Protein AF-A0A4Y9Q4F2-F1 (afdb_monomer)

pLDDT: mean 86.44, std 9.87, range [45.28, 95.25]

Mean predicted aligned error: 4.72 Å

Nearest PDB structures (foldseek):
  2wp0-assembly1_C-2  TM=4.309E-01  e=2.159E+00  Helicobacter pylori
  6zu5-assembly1_SH0  TM=4.786E-01  e=5.646E+00  Paranosema locustae
  2p0w-assembly2_B  TM=4.730E-01  e=6.939E+00  Homo sapiens

Sequence (64 aa):
MMAADGYVLSWQPAEADRIVVRIDATEGACADCLVPQPVMEAIMAQALEPTPYSLDHVVLPAAH

Secondary structure (DSSP, 8-state):
-TTTTTEEEEEEE-STTEEEEEEEE-TT--TTTSPPHHHHHHHHHHHHTTSS-EEEEEEPPPP-

Solvent-accessible surface area (backbone atoms only — not comparable to full-atom values): 3846 Å² total; per-residue (Å²): 107,56,67,79,43,23,34,48,80,49,72,44,82,48,79,80,60,23,30,36,39,40,38,41,68,44,100,71,37,48,82,86,74,60,71,57,67,73,59,48,42,55,52,52,41,61,71,28,67,91,47,90,48,42,69,71,52,68,44,69,55,78,84,126

Structure (mmCIF, N/CA/C/O backbone):
data_AF-A0A4Y9Q4F2-F1
#
_entry.id   AF-A0A4Y9Q4F2-F1
#
loop_
_atom_site.group_PDB
_atom_site.id
_atom_site.type_symbol
_atom_site.label_atom_id
_atom_site.label_alt_id
_atom_site.label_comp_id
_atom_site.label_asym_id
_atom_site.la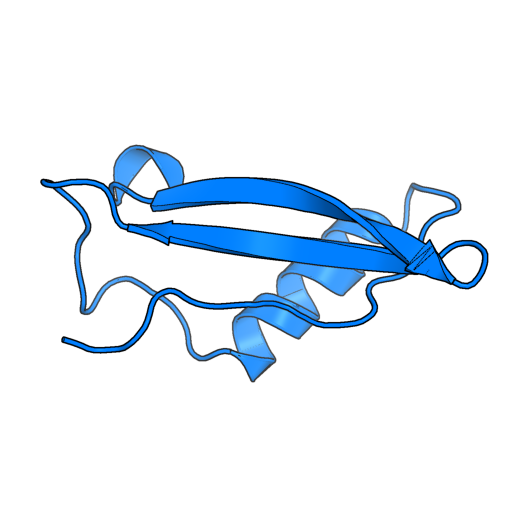bel_entity_id
_atom_site.label_seq_id
_atom_site.pdbx_PDB_ins_code
_atom_site.Cartn_x
_atom_site.Cartn_y
_atom_site.Cartn_z
_atom_site.occupancy
_atom_site.B_iso_or_equiv
_atom_site.auth_seq_id
_atom_site.auth_comp_id
_atom_site.auth_asym_id
_atom_site.auth_atom_id
_atom_site.pdbx_PDB_model_num
ATOM 1 N N . MET A 1 1 ? -3.750 10.430 4.217 1.00 60.38 1 MET A N 1
ATOM 2 C CA . MET A 1 1 ? -5.031 9.709 4.112 1.00 60.38 1 MET A CA 1
ATOM 3 C C . MET A 1 1 ? -4.923 8.435 4.935 1.00 60.38 1 MET A C 1
ATOM 5 O O . MET A 1 1 ? -5.096 8.566 6.128 1.00 60.38 1 MET A O 1
ATOM 9 N N . MET A 1 2 ? -4.378 7.322 4.429 1.00 72.00 2 MET A N 1
ATOM 10 C CA . MET A 1 2 ? -4.270 6.059 5.193 1.00 72.00 2 MET A CA 1
ATOM 11 C C . MET A 1 2 ? -3.653 6.146 6.604 1.00 72.00 2 MET A C 1
ATOM 13 O O . MET A 1 2 ? -4.228 5.621 7.548 1.00 72.00 2 MET A O 1
ATOM 17 N N . ALA A 1 3 ? -2.519 6.836 6.773 1.00 75.00 3 ALA A N 1
ATOM 18 C CA . ALA A 1 3 ? -1.899 6.995 8.096 1.00 75.00 3 ALA A CA 1
ATOM 19 C C . ALA A 1 3 ? -2.760 7.814 9.076 1.00 75.00 3 ALA A C 1
ATOM 21 O O . ALA A 1 3 ? -2.684 7.608 10.282 1.00 75.00 3 ALA A O 1
ATOM 22 N N . ALA A 1 4 ? -3.585 8.733 8.561 1.00 73.75 4 ALA A N 1
ATOM 23 C CA . ALA A 1 4 ? -4.542 9.486 9.370 1.00 73.75 4 ALA A CA 1
ATOM 24 C C . ALA A 1 4 ? -5.756 8.626 9.756 1.00 73.75 4 ALA A C 1
ATOM 26 O O . ALA A 1 4 ? -6.324 8.826 10.822 1.00 73.75 4 ALA A O 1
ATOM 27 N N . ASP A 1 5 ? -6.088 7.634 8.928 1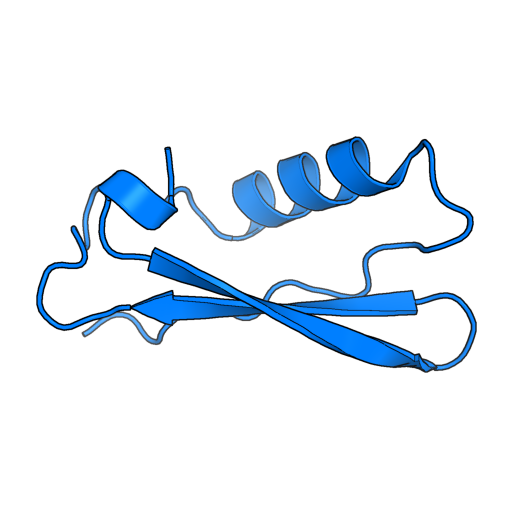.00 77.44 5 ASP A N 1
ATOM 28 C CA . ASP A 1 5 ? -7.158 6.660 9.159 1.00 77.44 5 ASP A CA 1
ATOM 29 C C . ASP A 1 5 ? -6.694 5.468 10.023 1.00 77.44 5 ASP A C 1
ATOM 31 O O . ASP A 1 5 ? -7.420 4.486 10.163 1.00 77.44 5 ASP A O 1
ATOM 35 N N . GLY A 1 6 ? -5.478 5.537 10.585 1.00 81.94 6 GLY A N 1
ATOM 36 C CA . GLY A 1 6 ? -4.895 4.522 11.466 1.00 81.94 6 GL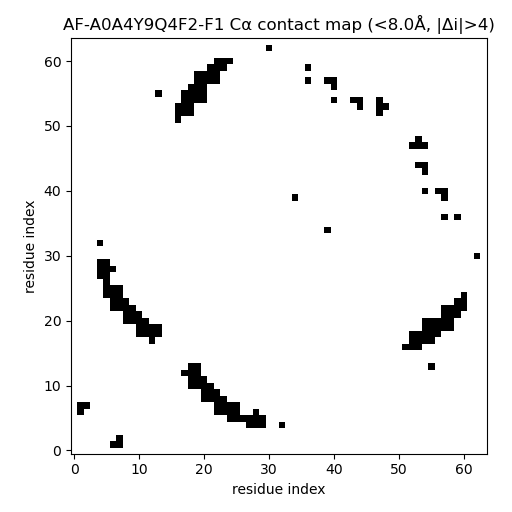Y A CA 1
ATOM 37 C C . GLY A 1 6 ? -4.287 3.311 10.750 1.00 81.94 6 GLY A C 1
ATOM 38 O O . GLY A 1 6 ? -4.035 2.293 11.395 1.00 81.94 6 GLY A O 1
ATOM 39 N N . TYR A 1 7 ? -4.017 3.400 9.446 1.00 85.94 7 TYR A N 1
ATOM 40 C CA . TYR A 1 7 ? -3.394 2.324 8.671 1.00 85.94 7 TYR A CA 1
ATOM 41 C C . TYR A 1 7 ? -1.907 2.569 8.417 1.00 85.94 7 TYR A C 1
ATOM 43 O O . TYR A 1 7 ? -1.493 3.666 8.033 1.00 85.94 7 TYR A O 1
ATOM 51 N N . VAL A 1 8 ? -1.103 1.517 8.561 1.00 89.19 8 VAL A N 1
ATOM 52 C CA . VAL A 1 8 ? 0.325 1.520 8.226 1.00 89.19 8 VAL A CA 1
ATOM 53 C C . VAL A 1 8 ? 0.537 0.726 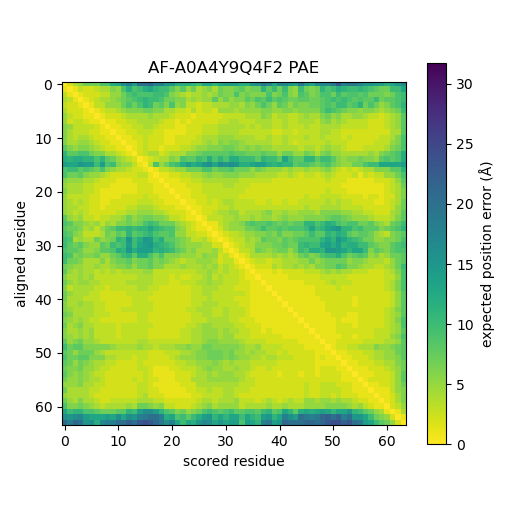6.946 1.00 89.19 8 VAL A C 1
ATOM 55 O O . VAL A 1 8 ? -0.048 -0.337 6.765 1.00 89.19 8 VAL A O 1
ATOM 58 N N . LEU A 1 9 ? 1.375 1.254 6.055 1.00 90.06 9 LEU A N 1
ATOM 59 C CA . LEU A 1 9 ? 1.733 0.612 4.796 1.00 90.06 9 LEU A CA 1
ATOM 60 C C . LEU A 1 9 ? 3.187 0.149 4.857 1.00 90.06 9 LEU A C 1
ATOM 62 O O . LEU A 1 9 ? 4.085 0.925 5.183 1.00 90.06 9 LEU A O 1
ATOM 66 N N . SER A 1 10 ? 3.413 -1.110 4.507 1.00 92.44 10 SER A N 1
ATOM 67 C CA . SER A 1 10 ? 4.736 -1.682 4.277 1.00 92.44 10 SER A CA 1
ATOM 68 C C . SER A 1 10 ? 4.772 -2.378 2.919 1.00 92.44 10 SER A C 1
ATOM 70 O O . SER A 1 10 ? 3.736 -2.711 2.347 1.00 92.44 10 SER A O 1
ATOM 72 N N . TRP A 1 11 ? 5.964 -2.573 2.366 1.00 93.00 11 TRP A N 1
ATOM 73 C CA . TRP A 1 11 ? 6.139 -3.301 1.114 1.00 93.00 11 TRP A CA 1
ATOM 74 C C . TRP A 1 11 ? 7.324 -4.249 1.220 1.00 93.00 11 TRP A C 1
ATOM 76 O O . TRP A 1 11 ? 8.255 -4.014 1.994 1.00 93.00 11 TRP A O 1
ATOM 86 N N . GLN A 1 12 ? 7.267 -5.335 0.459 1.00 93.25 12 GLN A N 1
ATOM 87 C CA . GLN A 1 12 ? 8.335 -6.324 0.378 1.00 93.25 12 GLN A CA 1
ATOM 88 C C . GLN A 1 12 ? 8.545 -6.731 -1.084 1.00 93.25 12 GLN A C 1
ATOM 90 O O . GLN A 1 12 ? 7.565 -6.809 -1.830 1.00 93.25 12 GLN A O 1
ATOM 95 N N . PRO A 1 13 ? 9.793 -6.987 -1.513 1.00 92.50 13 PRO A N 1
ATOM 96 C CA . PRO A 1 13 ? 10.057 -7.531 -2.839 1.00 92.50 13 PRO A CA 1
ATOM 97 C C . PRO A 1 13 ? 9.364 -8.886 -3.029 1.00 92.50 13 PRO A C 1
ATOM 99 O O . PRO A 1 13 ? 9.369 -9.723 -2.125 1.00 92.50 13 PRO A O 1
ATOM 102 N N . ALA A 1 14 ? 8.802 -9.092 -4.213 1.00 89.19 14 ALA A N 1
ATOM 103 C CA . ALA A 1 14 ? 8.331 -10.373 -4.727 1.00 89.19 14 ALA A CA 1
ATOM 104 C C . ALA A 1 14 ? 9.306 -10.882 -5.807 1.00 89.19 14 ALA A C 1
ATOM 106 O O . ALA A 1 14 ? 10.431 -10.394 -5.927 1.00 89.19 14 ALA A O 1
ATOM 107 N N . GLU A 1 15 ? 8.912 -11.901 -6.571 1.00 88.00 15 GLU A N 1
ATOM 108 C CA . GLU A 1 15 ? 9.714 -12.373 -7.700 1.00 88.00 15 GLU A CA 1
ATOM 109 C C . GLU A 1 15 ? 9.849 -11.290 -8.789 1.00 88.00 15 GLU A C 1
ATOM 111 O O . GLU A 1 15 ? 8.877 -10.620 -9.145 1.00 88.00 15 GLU A O 1
ATOM 116 N N . ALA A 1 16 ? 11.060 -11.162 -9.347 1.00 86.88 16 ALA A N 1
ATOM 117 C CA . ALA A 1 16 ? 11.435 -10.149 -10.341 1.00 86.88 16 ALA A CA 1
ATOM 118 C C . ALA A 1 16 ? 11.245 -8.698 -9.838 1.00 86.88 16 ALA A C 1
ATOM 120 O O . ALA A 1 16 ? 11.586 -8.391 -8.699 1.00 86.88 16 ALA A O 1
ATOM 121 N N . ASP A 1 17 ? 10.730 -7.802 -10.685 1.00 90.69 17 ASP A N 1
ATOM 122 C CA . ASP A 1 17 ? 10.510 -6.379 -10.381 1.00 90.69 17 ASP A CA 1
ATOM 123 C C . ASP A 1 17 ? 9.137 -6.129 -9.732 1.00 90.69 17 ASP A C 1
ATOM 125 O O . ASP A 1 17 ? 8.497 -5.098 -9.953 1.00 90.69 17 ASP A O 1
ATOM 129 N N . ARG A 1 18 ? 8.629 -7.100 -8.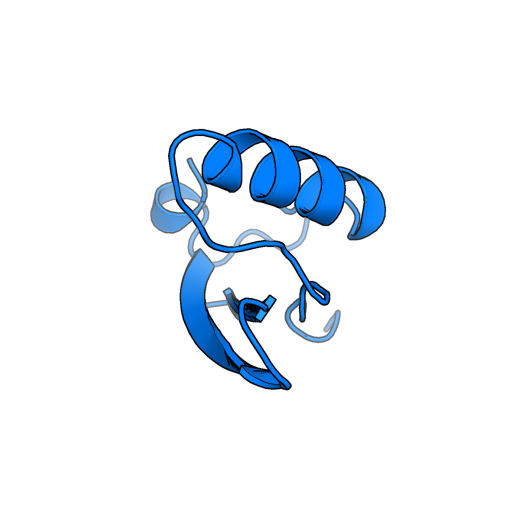968 1.00 93.06 18 ARG A N 1
ATOM 130 C CA . ARG A 1 18 ? 7.328 -6.998 -8.307 1.00 93.06 18 ARG A CA 1
ATOM 131 C C . ARG A 1 18 ? 7.461 -6.700 -6.826 1.00 93.06 18 ARG A C 1
ATOM 133 O O . ARG A 1 18 ? 8.414 -7.128 -6.179 1.00 93.06 18 ARG A O 1
ATOM 140 N N . ILE A 1 19 ? 6.467 -6.014 -6.270 1.00 95.25 19 ILE A N 1
ATOM 141 C CA . ILE A 1 19 ? 6.347 -5.808 -4.827 1.00 95.25 19 ILE A CA 1
ATOM 142 C C . ILE A 1 19 ? 4.988 -6.270 -4.311 1.00 95.25 19 ILE A C 1
ATOM 144 O O . ILE A 1 19 ? 3.958 -6.098 -4.964 1.00 95.25 19 ILE A O 1
ATOM 148 N N . VAL A 1 20 ? 4.988 -6.812 -3.099 1.00 94.44 20 VAL A N 1
ATOM 149 C CA . VAL A 1 20 ? 3.777 -7.038 -2.311 1.00 94.44 20 VAL A CA 1
ATOM 150 C C . VAL A 1 20 ? 3.615 -5.859 -1.369 1.00 94.44 20 VAL A C 1
ATOM 152 O O . VAL A 1 20 ? 4.535 -5.532 -0.616 1.00 94.44 20 VAL A O 1
ATOM 155 N N . VAL A 1 21 ? 2.445 -5.230 -1.393 1.00 94.25 21 VAL A N 1
ATOM 156 C CA . VAL A 1 21 ? 2.101 -4.151 -0.463 1.00 94.25 21 VAL A CA 1
ATOM 157 C C . VAL A 1 21 ? 1.245 -4.731 0.653 1.00 94.25 21 VAL A C 1
ATOM 159 O O . VAL A 1 21 ? 0.237 -5.381 0.397 1.00 94.25 21 VAL A O 1
ATOM 162 N N . ARG A 1 22 ? 1.633 -4.492 1.902 1.00 93.12 22 ARG A N 1
ATOM 163 C CA . ARG A 1 22 ? 0.885 -4.896 3.091 1.00 93.12 22 ARG A CA 1
ATOM 164 C C . ARG A 1 22 ? 0.360 -3.665 3.808 1.00 93.12 22 ARG A C 1
ATOM 166 O O . ARG A 1 22 ? 1.098 -2.710 4.047 1.00 93.12 22 ARG A O 1
ATOM 173 N N . ILE A 1 23 ? -0.915 -3.720 4.158 1.00 90.62 23 ILE A N 1
ATOM 174 C CA . ILE A 1 23 ? -1.595 -2.704 4.945 1.00 90.62 23 ILE A CA 1
ATOM 175 C C . ILE A 1 23 ? -1.981 -3.344 6.272 1.00 90.62 23 ILE A C 1
ATOM 177 O O . ILE A 1 23 ? -2.648 -4.374 6.293 1.00 90.62 23 ILE A O 1
ATOM 181 N N . ASP A 1 24 ? -1.567 -2.726 7.370 1.00 88.50 24 ASP A N 1
ATOM 182 C CA . ASP A 1 24 ? -1.869 -3.179 8.723 1.00 88.50 24 ASP A CA 1
ATOM 183 C C . ASP A 1 24 ? -2.718 -2.124 9.444 1.00 88.50 24 ASP A C 1
ATOM 185 O O . ASP A 1 24 ? -2.480 -0.916 9.333 1.00 88.50 24 ASP A O 1
ATOM 189 N N . ALA A 1 25 ? -3.730 -2.589 10.173 1.00 87.44 25 ALA A N 1
ATOM 190 C CA . ALA A 1 25 ? -4.566 -1.756 11.027 1.00 87.44 25 ALA A CA 1
ATOM 191 C C . ALA A 1 25 ? -3.857 -1.523 12.369 1.00 87.44 25 ALA A C 1
ATOM 193 O O . ALA A 1 25 ? -3.443 -2.474 13.031 1.00 87.44 25 ALA A O 1
ATOM 194 N N . THR A 1 26 ? -3.720 -0.264 12.784 1.00 84.69 26 THR A N 1
ATOM 195 C CA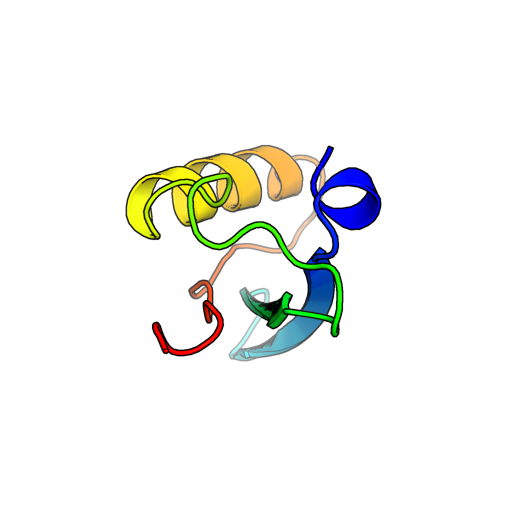 . THR A 1 26 ? -3.328 0.072 14.162 1.00 84.69 26 THR A CA 1
ATOM 196 C C . THR A 1 26 ? -4.554 0.116 15.077 1.00 84.69 26 THR A C 1
ATOM 198 O O . THR A 1 26 ? -5.688 0.016 14.615 1.00 84.69 26 THR A O 1
ATOM 201 N N . GLU A 1 27 ? -4.346 0.303 16.381 1.00 79.00 27 GLU A N 1
ATOM 202 C CA . GLU A 1 27 ? -5.419 0.335 17.392 1.00 79.00 27 GLU A CA 1
ATOM 203 C C . GLU A 1 27 ? -6.485 1.424 17.131 1.00 79.00 27 GLU A C 1
ATOM 205 O O . GLU A 1 27 ? -7.617 1.309 17.589 1.00 79.00 27 GLU A O 1
ATOM 210 N N . GLY A 1 28 ? -6.143 2.462 16.358 1.00 77.38 28 GLY A N 1
ATOM 211 C CA . GLY A 1 28 ? -7.054 3.534 15.941 1.00 77.38 28 GLY A CA 1
ATOM 212 C C . GLY A 1 28 ? -7.581 3.411 14.509 1.00 77.38 28 GLY A C 1
ATOM 213 O O . GLY A 1 28 ? -8.109 4.391 13.988 1.00 77.38 28 GLY A O 1
ATOM 214 N N . ALA A 1 29 ? -7.389 2.268 13.843 1.00 81.81 29 ALA A N 1
ATOM 215 C CA . ALA A 1 29 ? -7.774 2.108 12.446 1.00 81.81 29 ALA A CA 1
ATOM 216 C C . ALA A 1 29 ? -9.294 2.126 12.256 1.00 81.81 29 ALA A C 1
ATOM 218 O O . ALA A 1 29 ? -10.034 1.380 12.898 1.00 81.81 29 ALA A O 1
ATOM 219 N N . CYS A 1 30 ? -9.760 2.956 11.327 1.00 80.31 30 CYS A N 1
ATOM 220 C CA . CYS A 1 30 ? -11.171 3.025 10.973 1.00 80.31 30 CYS A CA 1
ATOM 221 C C . CYS A 1 30 ? -11.552 1.889 10.012 1.00 80.31 30 CYS A C 1
ATOM 223 O O . CYS A 1 30 ? -11.304 1.999 8.813 1.00 80.31 30 CYS A O 1
ATOM 225 N N . ALA A 1 31 ? -12.213 0.842 10.521 1.00 71.81 31 ALA A N 1
ATOM 226 C CA . ALA A 1 31 ? -12.609 -0.342 9.746 1.00 71.81 31 ALA A CA 1
ATOM 227 C C . ALA A 1 31 ? -13.434 -0.027 8.481 1.00 71.81 31 ALA A C 1
ATOM 229 O O . ALA A 1 31 ? -13.270 -0.694 7.462 1.00 71.81 31 ALA A O 1
ATOM 230 N N . ASP A 1 32 ? -14.267 1.015 8.523 1.00 76.00 32 ASP A N 1
ATOM 231 C CA . ASP A 1 32 ? -15.135 1.420 7.409 1.00 76.00 32 ASP A CA 1
ATOM 232 C C . ASP A 1 32 ? -14.467 2.393 6.421 1.00 76.00 32 ASP A C 1
ATOM 234 O O . ASP A 1 32 ? -15.011 2.678 5.354 1.00 76.00 32 ASP A O 1
ATOM 238 N N . CYS A 1 33 ? -13.296 2.934 6.766 1.00 80.94 33 CYS A N 1
ATOM 239 C CA . CYS A 1 33 ? -12.598 3.927 5.948 1.00 80.94 33 CYS A CA 1
ATOM 240 C C . CYS A 1 33 ? -11.687 3.281 4.894 1.00 80.94 33 CYS A C 1
ATOM 242 O O . CYS A 1 33 ? -11.201 3.965 3.987 1.00 80.94 33 CYS A O 1
ATOM 244 N N . LEU A 1 34 ? -11.433 1.973 5.003 1.00 81.44 34 LEU A N 1
ATOM 245 C CA . LEU A 1 34 ? -10.576 1.255 4.072 1.00 81.44 34 LEU A CA 1
ATOM 246 C C . LEU A 1 34 ? -11.343 0.903 2.799 1.00 81.44 34 LEU A C 1
ATOM 248 O O . LEU A 1 34 ? -12.365 0.219 2.822 1.00 81.44 34 LEU A O 1
ATOM 252 N N . VAL A 1 35 ? -10.823 1.357 1.660 1.00 85.50 35 VAL A N 1
ATOM 253 C CA . V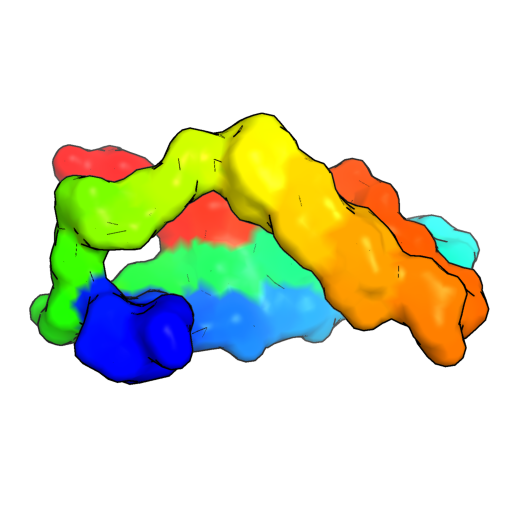AL A 1 35 ? -11.402 1.008 0.361 1.00 85.50 35 VAL A CA 1
ATOM 254 C C . VAL A 1 35 ? -11.256 -0.495 0.080 1.00 85.50 35 VAL A C 1
ATOM 256 O O . VAL A 1 35 ? -10.296 -1.119 0.542 1.00 85.50 35 VAL A O 1
ATOM 259 N N . PRO A 1 36 ? -12.158 -1.087 -0.723 1.00 87.44 36 PRO A N 1
ATOM 260 C CA . PRO A 1 36 ? -12.060 -2.492 -1.105 1.00 87.44 36 PRO A CA 1
ATOM 261 C C . PRO A 1 36 ? -10.721 -2.833 -1.768 1.00 87.44 36 PRO A C 1
ATOM 263 O O . PRO A 1 36 ? -10.160 -2.020 -2.507 1.00 87.44 36 PRO A O 1
ATOM 266 N N . GLN A 1 37 ? -10.255 -4.071 -1.580 1.00 87.81 37 GLN A N 1
ATOM 267 C CA . GLN A 1 37 ? -8.966 -4.546 -2.100 1.00 87.81 37 GLN A CA 1
ATOM 268 C C . GLN A 1 37 ? -8.724 -4.230 -3.589 1.00 87.81 37 GLN A C 1
ATOM 270 O O . GLN A 1 37 ? -7.670 -3.671 -3.879 1.00 87.81 37 GLN A O 1
ATOM 275 N N . PRO A 1 38 ? -9.669 -4.458 -4.528 1.00 89.69 38 PRO A N 1
ATOM 276 C CA . PRO A 1 38 ? -9.422 -4.172 -5.946 1.00 89.69 38 PRO A CA 1
ATOM 277 C C . PRO A 1 38 ? -9.192 -2.682 -6.230 1.00 89.69 38 PRO A C 1
ATOM 279 O O . PRO A 1 38 ? -8.438 -2.313 -7.127 1.00 89.69 38 PRO A O 1
ATOM 282 N N . VAL A 1 39 ? -9.838 -1.806 -5.451 1.00 91.06 39 VAL A N 1
ATOM 283 C CA . VAL A 1 39 ? -9.644 -0.355 -5.549 1.00 91.06 39 VAL A CA 1
ATOM 284 C C . VAL A 1 39 ? -8.268 0.015 -5.005 1.00 91.06 39 VAL A C 1
ATOM 286 O O . VAL A 1 39 ? -7.551 0.788 -5.634 1.00 91.06 39 VAL A O 1
ATOM 289 N N . MET A 1 40 ? -7.873 -0.569 -3.870 1.00 90.69 40 MET A N 1
ATOM 290 C CA . MET A 1 40 ? -6.546 -0.355 -3.295 1.00 90.69 40 MET A CA 1
ATOM 291 C C . MET A 1 40 ? -5.436 -0.816 -4.247 1.00 90.69 40 MET A C 1
ATOM 293 O O . MET A 1 40 ? -4.470 -0.088 -4.455 1.00 90.69 40 MET A O 1
ATOM 297 N N . GLU A 1 41 ? -5.593 -1.981 -4.877 1.00 93.56 41 GLU A N 1
ATOM 298 C CA . GLU A 1 41 ? -4.657 -2.501 -5.878 1.00 93.56 41 GLU A CA 1
ATOM 299 C C . GLU A 1 41 ? -4.514 -1.547 -7.069 1.00 93.56 41 GLU A C 1
ATOM 301 O O . GLU A 1 41 ? -3.395 -1.228 -7.465 1.00 93.56 41 GLU A O 1
ATOM 306 N N . ALA A 1 42 ? -5.619 -1.006 -7.589 1.00 93.75 42 ALA A N 1
ATOM 307 C CA . ALA A 1 42 ? -5.574 -0.028 -8.675 1.00 93.75 42 ALA A CA 1
ATOM 308 C C . ALA A 1 42 ? -4.871 1.283 -8.274 1.00 93.75 42 ALA A C 1
ATOM 310 O O . ALA A 1 42 ? -4.144 1.869 -9.077 1.00 93.75 42 ALA A O 1
ATOM 311 N N . ILE A 1 43 ? -5.070 1.761 -7.040 1.00 92.31 43 ILE A N 1
ATOM 312 C CA . ILE A 1 43 ? -4.384 2.957 -6.525 1.00 92.31 43 ILE A CA 1
ATOM 313 C C . ILE A 1 43 ? -2.882 2.684 -6.372 1.00 92.31 43 ILE A C 1
ATOM 315 O O . ILE A 1 43 ? -2.069 3.508 -6.787 1.00 92.31 43 ILE A O 1
ATOM 319 N N . MET A 1 44 ? -2.503 1.532 -5.811 1.00 92.56 44 MET A N 1
ATOM 320 C CA . MET A 1 44 ? -1.097 1.155 -5.631 1.00 92.56 44 MET A CA 1
ATOM 321 C C . MET A 1 44 ? -0.389 0.940 -6.972 1.00 92.56 44 MET A C 1
ATOM 323 O O . MET A 1 44 ? 0.737 1.398 -7.139 1.00 92.56 44 MET A O 1
ATOM 327 N N . ALA A 1 45 ? -1.049 0.313 -7.948 1.00 93.88 45 ALA A N 1
ATOM 328 C CA . ALA A 1 45 ? -0.502 0.143 -9.291 1.00 93.88 45 ALA A CA 1
ATOM 329 C C . ALA A 1 45 ? -0.213 1.498 -9.962 1.00 93.88 45 ALA A C 1
ATOM 331 O O . ALA A 1 45 ? 0.886 1.693 -10.470 1.00 93.88 45 ALA A O 1
ATOM 332 N N . GLN A 1 46 ? -1.148 2.454 -9.884 1.00 94.56 46 GLN A N 1
ATOM 333 C CA . GLN A 1 46 ? -0.945 3.820 -10.392 1.00 94.56 46 GLN A CA 1
ATOM 334 C C . GLN A 1 46 ? 0.191 4.551 -9.659 1.00 94.56 46 GLN A C 1
ATOM 336 O O . GLN A 1 46 ? 1.016 5.224 -10.269 1.00 94.56 46 GLN A O 1
ATOM 341 N N . ALA A 1 47 ? 0.287 4.394 -8.337 1.00 92.12 47 ALA A N 1
ATOM 342 C CA . ALA A 1 47 ? 1.354 5.016 -7.553 1.00 92.12 47 ALA A CA 1
ATOM 343 C C . ALA A 1 47 ? 2.759 4.487 -7.907 1.00 92.12 47 ALA A C 1
ATOM 345 O O . ALA A 1 47 ? 3.746 5.189 -7.677 1.00 92.12 47 ALA A O 1
ATOM 346 N N . LEU A 1 48 ? 2.854 3.271 -8.457 1.00 93.12 48 LEU A N 1
ATOM 347 C CA . LEU A 1 48 ? 4.109 2.632 -8.860 1.00 93.12 48 LEU A CA 1
ATOM 348 C C . LEU A 1 48 ? 4.524 2.922 -10.307 1.00 93.12 48 LEU A C 1
ATOM 350 O O . LEU A 1 48 ? 5.692 2.705 -10.619 1.00 93.12 48 LEU A O 1
ATOM 354 N N . GLU A 1 49 ? 3.647 3.477 -11.153 1.00 94.06 49 GLU A N 1
ATOM 355 C CA . GLU A 1 49 ? 3.958 3.875 -12.541 1.00 94.06 49 GLU A CA 1
ATOM 356 C C . GLU A 1 49 ? 5.259 4.689 -12.726 1.00 94.06 49 GLU A C 1
ATOM 358 O O . GLU A 1 49 ? 5.952 4.463 -13.718 1.00 94.06 49 GLU A O 1
ATOM 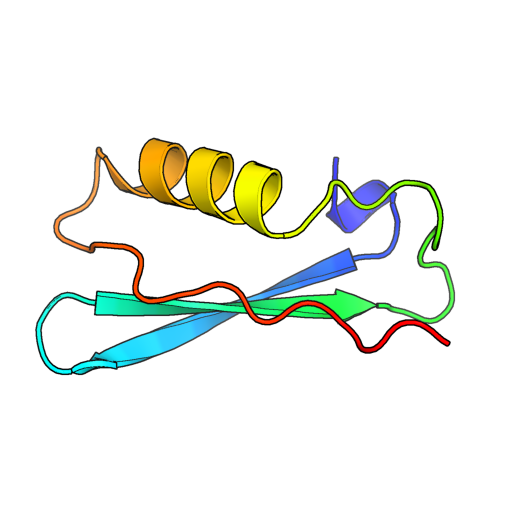363 N N . PRO A 1 50 ? 5.655 5.616 -11.825 1.00 94.88 50 PRO A N 1
ATOM 364 C CA . PRO A 1 50 ? 6.923 6.338 -11.963 1.00 94.88 50 PRO A CA 1
ATOM 365 C C . PRO A 1 50 ? 8.160 5.527 -11.534 1.00 94.88 50 PRO A C 1
ATOM 367 O O . PRO A 1 50 ? 9.273 6.055 -11.552 1.00 94.88 50 PRO A O 1
ATOM 370 N N . THR A 1 51 ? 7.996 4.273 -11.110 1.00 92.44 51 THR A N 1
ATOM 371 C CA . THR A 1 51 ? 9.064 3.395 -10.613 1.00 92.44 51 THR A CA 1
ATOM 372 C C . THR A 1 51 ? 9.268 2.201 -11.554 1.00 92.44 51 THR A C 1
ATOM 374 O O . THR A 1 51 ? 8.371 1.869 -12.323 1.00 92.44 51 THR A O 1
ATOM 377 N N . PRO A 1 52 ? 10.422 1.509 -11.509 1.00 92.56 52 PRO A N 1
ATOM 378 C CA . PRO A 1 52 ? 10.606 0.270 -12.269 1.00 92.56 52 PRO A CA 1
ATOM 379 C C . PRO A 1 52 ? 9.834 -0.922 -11.679 1.00 92.56 52 PRO A C 1
ATOM 381 O O . PRO A 1 52 ? 9.878 -2.007 -12.249 1.00 92.56 52 PRO A O 1
ATOM 384 N N . TYR A 1 53 ? 9.166 -0.746 -10.536 1.00 93.19 53 TYR A N 1
ATOM 385 C CA . TYR A 1 53 ? 8.470 -1.819 -9.843 1.00 93.19 53 TYR A CA 1
ATOM 386 C C . TYR A 1 53 ? 7.011 -1.919 -10.281 1.00 93.19 53 TYR A C 1
ATOM 388 O O . TYR A 1 53 ? 6.355 -0.922 -10.574 1.00 93.19 53 TYR A O 1
ATOM 396 N N . SER A 1 54 ? 6.483 -3.137 -10.256 1.00 94.50 54 SER A N 1
ATOM 397 C CA . SER A 1 54 ? 5.070 -3.434 -10.489 1.00 94.50 54 SER A CA 1
ATOM 398 C C . SER A 1 54 ? 4.421 -4.026 -9.240 1.00 94.50 54 SER A C 1
ATOM 400 O O . SER A 1 54 ? 5.077 -4.654 -8.408 1.00 94.50 54 SER A O 1
ATOM 402 N N . LEU A 1 55 ? 3.118 -3.805 -9.081 1.00 94.69 55 LEU A N 1
ATOM 403 C CA . LEU A 1 55 ? 2.364 -4.400 -7.983 1.00 94.69 55 LEU A CA 1
ATOM 404 C C . LEU A 1 55 ? 2.121 -5.886 -8.269 1.00 94.69 55 LEU A C 1
ATOM 406 O O . LEU A 1 55 ? 1.617 -6.224 -9.339 1.00 94.69 55 LEU A O 1
ATOM 410 N N . ASP A 1 56 ? 2.435 -6.758 -7.311 1.00 94.50 56 ASP A N 1
ATOM 411 C CA . ASP A 1 56 ? 2.008 -8.158 -7.364 1.00 94.50 56 ASP A CA 1
ATOM 412 C C . ASP A 1 56 ? 0.577 -8.316 -6.832 1.00 94.50 56 ASP A C 1
ATOM 414 O O . ASP A 1 56 ? -0.328 -8.687 -7.575 1.00 94.50 56 ASP A O 1
ATOM 418 N N . HIS A 1 57 ? 0.369 -7.983 -5.555 1.00 93.38 57 HIS A N 1
ATOM 419 C CA . HIS A 1 57 ? -0.933 -7.945 -4.889 1.00 93.38 57 HIS A CA 1
ATOM 420 C C . HIS A 1 57 ? -0.874 -7.072 -3.626 1.00 93.38 57 HIS A C 1
ATOM 422 O O . HIS A 1 57 ? 0.209 -6.732 -3.130 1.00 93.38 57 HIS A O 1
ATOM 428 N N . VAL A 1 58 ? -2.048 -6.720 -3.091 1.00 92.62 58 VAL A N 1
ATOM 429 C CA . VAL A 1 58 ? -2.179 -6.034 -1.798 1.00 92.62 58 VAL A CA 1
ATOM 430 C C . VAL A 1 58 ? -2.695 -7.009 -0.743 1.00 92.62 58 VAL A C 1
ATOM 432 O O . VAL A 1 58 ? -3.681 -7.709 -0.954 1.00 92.62 58 VAL A O 1
ATOM 435 N N . VAL A 1 59 ? -2.061 -7.017 0.427 1.00 91.69 59 VAL A N 1
ATOM 436 C CA . VAL A 1 59 ? -2.546 -7.716 1.620 1.00 91.69 59 VAL A CA 1
ATOM 437 C C . VAL A 1 59 ? -3.229 -6.699 2.527 1.00 91.69 59 VAL A C 1
ATOM 439 O O . VAL A 1 59 ? -2.567 -5.825 3.089 1.00 91.69 59 VAL A O 1
ATOM 442 N N . LEU A 1 60 ? -4.551 -6.809 2.654 1.00 87.75 60 LEU A N 1
ATOM 443 C CA . LEU A 1 60 ? -5.343 -6.014 3.592 1.00 87.75 60 LEU A CA 1
ATOM 444 C C . LEU A 1 60 ? -5.348 -6.652 4.991 1.00 87.75 60 LEU A C 1
ATOM 446 O O . LEU A 1 60 ? -5.201 -7.876 5.100 1.00 87.75 60 LEU A O 1
ATOM 450 N N . PRO A 1 61 ? -5.545 -5.859 6.061 1.00 84.62 61 PRO A N 1
ATOM 451 C CA . PRO A 1 61 ? -5.743 -6.419 7.387 1.00 84.62 61 PRO A CA 1
ATOM 452 C C . PRO A 1 61 ? -7.020 -7.265 7.376 1.00 84.62 61 PRO A C 1
ATOM 454 O O . PRO A 1 61 ? -8.002 -6.909 6.720 1.00 84.62 61 PRO A O 1
ATOM 457 N N . ALA A 1 62 ? -6.997 -8.408 8.067 1.00 69.56 62 ALA A N 1
ATOM 458 C CA . ALA A 1 62 ? -8.173 -9.263 8.167 1.00 69.56 62 ALA A CA 1
ATOM 459 C C . ALA A 1 62 ? -9.340 -8.442 8.731 1.00 69.56 62 ALA A C 1
ATOM 461 O O . ALA A 1 62 ? -9.176 -7.751 9.739 1.00 69.56 62 ALA A O 1
ATOM 462 N N . ALA A 1 63 ? -10.497 -8.496 8.067 1.00 56.84 63 ALA A N 1
ATOM 463 C CA . ALA A 1 63 ? -11.712 -7.913 8.615 1.00 56.84 63 ALA A CA 1
ATOM 464 C C . ALA A 1 63 ? -11.977 -8.573 9.977 1.00 56.84 63 ALA A C 1
ATOM 466 O O . ALA A 1 63 ? -12.047 -9.803 10.056 1.00 56.84 63 ALA A O 1
ATOM 467 N N . HIS A 1 64 ? -12.022 -7.756 11.030 1.00 45.28 64 HIS A N 1
ATOM 468 C CA . HIS A 1 64 ? -12.432 -8.179 12.367 1.00 45.28 64 HIS A CA 1
ATOM 469 C C . HIS A 1 64 ? -13.932 -8.482 12.399 1.00 45.28 64 HIS A C 1
ATOM 471 O O . HIS A 1 64 ? -14.693 -7.745 11.732 1.00 45.28 64 HIS A O 1
#

Foldseek 3Di:
DQVVQQKDWDWDDDPDQEI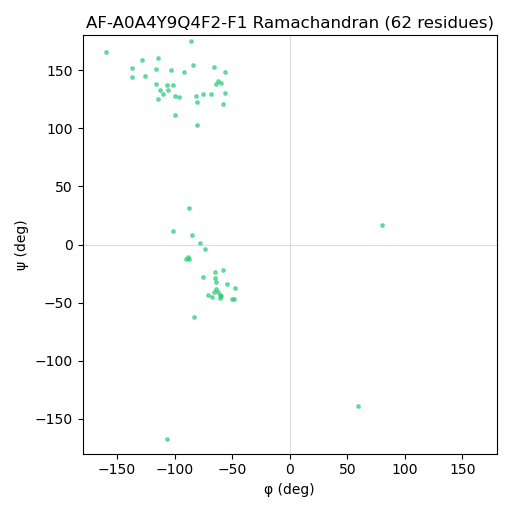EIEIDHDPNHDLVVDDDQVVVQVVVQVVCVVDSHGYPGYHYYPRD

Radius of gyration: 11.99 Å; Cα contacts (8 Å, |Δi|>4): 89; chains: 1; bounding box: 27×22×30 Å